Protein AF-A0A4Y2H5N3-F1 (afdb_monomer_lite)

InterPro domains:
  IPR025476 Helitron helicase-like domain [PF14214] (1-51)

Foldseek 3Di:
DVLQVVLLVVCCVQQNDDLFDDFPADDQPDPQNVVPDDPDDRSSVCSVSVVVRQDDDQVSVCVGDALFQDDCVVPVPSNVCRLVPGDDDDDQPRHPPPPQHDPSARVSRPPDDADCGWDQDPVRHIPHHFHFDQWDDDPPDTDGSD

pLDDT: mean 70.86, std 15.24, range [40.97, 93.0]

Structure (mmCIF, N/CA/C/O backbone):
data_AF-A0A4Y2H5N3-F1
#
_entry.id   AF-A0A4Y2H5N3-F1
#
loop_
_atom_site.group_PDB
_atom_site.id
_atom_site.type_symbol
_atom_site.label_atom_id
_atom_site.label_alt_id
_atom_site.label_comp_id
_atom_site.label_asym_id
_atom_site.label_entity_id
_atom_site.label_seq_id
_atom_site.pdbx_PDB_ins_code
_atom_site.Cartn_x
_atom_site.Cartn_y
_atom_site.Cartn_z
_atom_site.occupancy
_atom_site.B_iso_or_equiv
_atom_site.auth_seq_id
_atom_site.auth_comp_id
_atom_site.auth_asym_id
_atom_site.auth_atom_id
_atom_site.pdbx_PDB_model_num
ATOM 1 N N . MET A 1 1 ? -15.477 6.142 5.343 1.00 46.69 1 MET A N 1
ATOM 2 C CA . MET A 1 1 ? -14.515 6.123 4.211 1.00 46.69 1 MET A CA 1
ATOM 3 C C . MET A 1 1 ? -13.740 7.435 4.110 1.00 46.69 1 MET A C 1
ATOM 5 O O . MET A 1 1 ? -12.526 7.374 4.005 1.00 46.69 1 MET A O 1
ATOM 9 N N . GLN A 1 2 ? -14.396 8.602 4.198 1.00 47.16 2 GLN A N 1
ATOM 10 C CA . GLN A 1 2 ? -13.706 9.902 4.193 1.00 47.16 2 GLN A CA 1
ATOM 11 C C . GLN A 1 2 ? -12.806 10.117 5.423 1.00 47.16 2 GLN A C 1
ATOM 13 O O . GLN A 1 2 ? -11.679 10.558 5.247 1.00 47.16 2 GLN A O 1
ATOM 18 N N . GLN A 1 3 ? -13.252 9.724 6.623 1.00 54.78 3 GLN A N 1
ATOM 19 C CA . GLN A 1 3 ? -12.448 9.815 7.851 1.00 54.78 3 GLN A CA 1
ATOM 20 C C . GLN A 1 3 ? -11.151 9.011 7.753 1.00 54.78 3 GLN A C 1
ATOM 22 O O . GLN A 1 3 ? -10.058 9.550 7.858 1.00 54.78 3 GLN A O 1
ATOM 27 N N . ASN A 1 4 ? -11.297 7.736 7.407 1.00 53.12 4 ASN A N 1
ATOM 28 C CA . ASN A 1 4 ? -10.202 6.812 7.163 1.00 53.12 4 ASN A CA 1
ATOM 29 C C . ASN A 1 4 ? -9.179 7.403 6.177 1.00 53.12 4 ASN A C 1
ATOM 31 O O . ASN A 1 4 ? -7.973 7.387 6.387 1.00 53.12 4 ASN A O 1
ATOM 35 N N . TYR A 1 5 ? -9.660 8.007 5.097 1.00 55.75 5 TYR A N 1
ATOM 36 C CA . TYR A 1 5 ? -8.778 8.671 4.154 1.00 55.75 5 TYR A CA 1
ATOM 37 C C . TYR A 1 5 ? -8.025 9.866 4.775 1.00 55.75 5 TYR A C 1
ATOM 39 O O . TYR A 1 5 ? -6.827 10.005 4.547 1.00 55.75 5 TYR A O 1
ATOM 47 N N . GLN A 1 6 ? -8.684 10.712 5.573 1.00 58.09 6 GLN A N 1
ATOM 48 C CA . GLN A 1 6 ? -8.033 11.852 6.237 1.00 58.09 6 GLN A CA 1
ATOM 49 C C . GLN A 1 6 ? -6.981 11.408 7.259 1.00 58.09 6 GLN A C 1
ATOM 51 O O . GLN A 1 6 ? -5.870 11.943 7.252 1.00 58.09 6 GLN A O 1
ATOM 56 N N . ASP A 1 7 ? -7.286 10.391 8.067 1.00 60.38 7 ASP A N 1
ATOM 57 C CA . ASP A 1 7 ? -6.352 9.829 9.048 1.00 60.38 7 ASP A CA 1
ATOM 58 C C . ASP A 1 7 ? -5.123 9.239 8.345 1.00 60.38 7 ASP A C 1
ATOM 60 O O . ASP A 1 7 ? -3.983 9.565 8.680 1.00 60.38 7 ASP A O 1
ATOM 64 N N . ALA A 1 8 ? -5.341 8.460 7.281 1.00 60.28 8 ALA A N 1
ATOM 65 C CA . ALA A 1 8 ? -4.2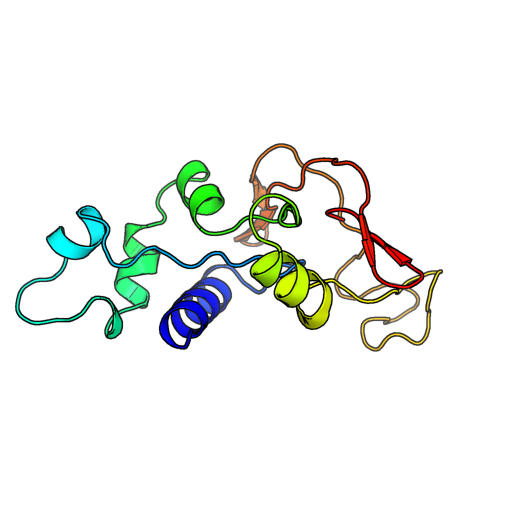73 7.930 6.438 1.00 60.28 8 ALA A CA 1
ATOM 66 C C . ALA A 1 8 ? -3.384 9.044 5.859 1.00 60.28 8 ALA A C 1
ATOM 68 O O . ALA A 1 8 ? -2.155 8.970 5.915 1.00 60.28 8 ALA A O 1
ATOM 69 N N . MET A 1 9 ? -3.988 10.110 5.328 1.00 65.25 9 MET A N 1
ATOM 70 C CA . MET A 1 9 ? -3.253 11.233 4.742 1.00 65.25 9 MET A CA 1
ATOM 71 C C . MET A 1 9 ? -2.457 12.022 5.783 1.00 65.25 9 MET A C 1
ATOM 73 O O . MET A 1 9 ? -1.352 12.488 5.494 1.00 65.25 9 MET A O 1
ATOM 77 N N . ALA A 1 10 ? -2.978 12.168 6.996 1.00 63.69 10 ALA A N 1
ATOM 78 C CA . ALA A 1 10 ? -2.261 12.824 8.075 1.00 63.69 10 ALA A CA 1
ATOM 79 C C . ALA A 1 10 ? -1.098 11.952 8.599 1.00 63.69 10 ALA A C 1
ATOM 81 O O . ALA A 1 10 ? -0.028 12.489 8.901 1.00 63.69 10 ALA A O 1
ATOM 82 N N . MET A 1 11 ? -1.230 10.618 8.594 1.00 63.06 11 MET A N 1
ATOM 83 C CA . MET A 1 11 ? -0.112 9.709 8.880 1.00 63.06 11 MET A CA 1
ATOM 84 C C . MET A 1 11 ? 0.988 9.811 7.824 1.00 63.06 11 MET A C 1
ATOM 86 O O . MET A 1 11 ? 2.158 9.946 8.178 1.00 63.06 11 MET A O 1
ATOM 90 N N . VAL A 1 12 ? 0.619 9.850 6.539 1.00 63.97 12 VAL A N 1
ATOM 91 C CA . VAL A 1 12 ? 1.565 10.049 5.427 1.00 63.97 12 VAL A CA 1
ATOM 92 C C . VAL A 1 12 ? 2.321 11.372 5.556 1.00 63.97 12 VAL A C 1
ATOM 94 O O . VAL A 1 12 ? 3.511 11.440 5.252 1.00 63.97 12 VAL A O 1
ATOM 97 N N . ARG A 1 13 ? 1.659 12.439 6.021 1.00 62.31 13 ARG A N 1
ATOM 98 C CA . ARG A 1 13 ? 2.318 13.733 6.261 1.00 62.31 13 ARG A CA 1
ATOM 99 C C . ARG A 1 13 ? 3.346 13.671 7.389 1.00 62.31 13 ARG A C 1
ATOM 101 O O . ARG A 1 13 ? 4.380 14.319 7.276 1.00 62.31 13 ARG A O 1
ATOM 108 N N . LYS A 1 14 ? 3.070 12.919 8.458 1.00 61.38 14 LYS A N 1
ATOM 109 C CA . LYS A 1 14 ? 3.951 12.829 9.633 1.00 61.38 14 LYS A CA 1
ATOM 110 C C . LYS A 1 14 ? 5.101 11.835 9.445 1.00 61.38 14 LYS A C 1
ATOM 112 O O . LYS A 1 14 ? 6.223 12.141 9.827 1.00 61.38 14 LYS A O 1
ATOM 117 N N . PHE A 1 15 ? 4.824 10.674 8.854 1.00 60.59 15 PHE A N 1
ATOM 118 C CA . PHE A 1 15 ? 5.749 9.535 8.768 1.00 60.59 15 PHE A CA 1
ATOM 119 C C . PHE A 1 15 ? 6.143 9.171 7.333 1.00 60.59 15 PHE A C 1
ATOM 121 O O . PHE A 1 15 ? 6.749 8.129 7.105 1.00 60.59 15 PHE A O 1
ATOM 128 N N . GLY A 1 16 ? 5.822 10.020 6.355 1.00 57.88 16 GLY A N 1
ATOM 129 C CA . GLY A 1 16 ? 6.113 9.757 4.949 1.00 57.88 16 GLY A CA 1
ATOM 130 C C . GLY A 1 16 ? 5.165 8.731 4.329 1.00 57.88 16 GLY A C 1
ATOM 131 O O . GLY A 1 16 ? 4.348 8.099 4.995 1.00 57.88 16 GLY A O 1
ATOM 132 N N . LYS A 1 17 ? 5.245 8.578 3.003 1.00 54.69 17 LYS A N 1
ATOM 133 C CA . LYS A 1 17 ? 4.465 7.554 2.296 1.00 54.69 17 LYS A CA 1
ATOM 134 C C . LYS A 1 17 ? 4.967 6.166 2.740 1.00 54.69 17 LYS A C 1
ATOM 136 O O . LYS A 1 17 ? 6.146 5.882 2.527 1.00 54.69 17 LYS A O 1
ATOM 141 N N . PRO A 1 18 ? 4.129 5.287 3.315 1.00 55.62 18 PRO A N 1
ATOM 142 C CA . PRO A 1 18 ? 4.519 3.897 3.462 1.00 55.62 18 PRO A CA 1
ATOM 143 C C . PRO A 1 18 ? 4.697 3.323 2.056 1.00 55.62 18 PRO A C 1
ATOM 145 O O . PRO A 1 18 ? 3.921 3.617 1.140 1.00 55.62 18 PRO A O 1
ATOM 148 N N . ASP A 1 19 ? 5.767 2.561 1.850 1.00 52.03 19 ASP A N 1
ATOM 149 C CA . ASP A 1 19 ? 6.094 2.087 0.507 1.00 52.03 19 ASP A CA 1
ATOM 150 C C . ASP A 1 19 ? 5.008 1.146 -0.043 1.00 52.03 19 ASP A C 1
ATOM 152 O O . ASP A 1 19 ? 4.719 1.195 -1.240 1.00 52.03 19 ASP A O 1
ATOM 156 N N . LEU A 1 20 ? 4.344 0.392 0.840 1.00 49.00 20 LEU A N 1
ATOM 157 C CA . LEU A 1 20 ? 3.163 -0.434 0.576 1.00 49.00 20 LEU A CA 1
ATOM 158 C C . LEU A 1 20 ? 2.016 0.154 1.403 1.00 49.00 20 LEU A C 1
ATOM 160 O O . LEU A 1 20 ? 2.136 0.271 2.621 1.00 49.00 20 LEU A O 1
ATOM 164 N N . PHE A 1 21 ? 0.956 0.614 0.748 1.00 46.09 21 PHE A N 1
ATOM 165 C CA . PHE A 1 21 ? -0.128 1.323 1.416 1.00 46.09 21 PHE A CA 1
ATOM 166 C C . PHE A 1 21 ? -1.075 0.296 2.037 1.00 46.09 21 PHE A C 1
ATOM 168 O O . PHE A 1 21 ? -1.857 -0.341 1.348 1.00 46.09 21 PHE A O 1
ATOM 175 N N . LEU A 1 22 ? -1.017 0.113 3.343 1.00 45.09 22 LEU A N 1
ATOM 176 C CA . LEU A 1 22 ? -1.958 -0.733 4.063 1.00 45.09 22 LEU A CA 1
ATOM 177 C C . LEU A 1 22 ? -2.438 0.082 5.256 1.00 45.09 22 LEU A C 1
ATOM 179 O O . LEU A 1 22 ? -1.802 0.175 6.298 1.00 45.09 22 LEU A O 1
ATOM 183 N N . THR A 1 23 ? -3.531 0.806 5.037 1.00 47.59 23 THR A N 1
ATOM 184 C CA . THR A 1 23 ? -4.171 1.603 6.081 1.00 47.59 23 THR A CA 1
ATOM 185 C C . THR A 1 23 ? -5.411 0.877 6.568 1.00 47.59 23 THR A C 1
ATOM 187 O O . THR A 1 23 ? -6.397 0.763 5.843 1.00 47.59 23 THR A O 1
ATOM 190 N N . PHE A 1 24 ? -5.372 0.437 7.824 1.00 40.97 24 PHE A N 1
ATOM 191 C CA . PHE A 1 24 ? -6.570 0.398 8.648 1.00 40.97 24 PHE A CA 1
ATOM 192 C C . PHE A 1 24 ? -6.525 1.626 9.529 1.00 40.97 24 PHE A C 1
ATOM 194 O O . PHE A 1 24 ? -5.676 1.789 10.390 1.00 40.97 24 PHE A O 1
ATOM 201 N N . THR A 1 25 ? -7.425 2.542 9.271 1.00 42.81 25 THR A N 1
ATOM 202 C CA . THR A 1 25 ? -7.478 3.794 10.007 1.00 42.81 25 THR A CA 1
ATOM 203 C C . THR A 1 25 ? -8.115 3.585 11.358 1.00 42.81 25 THR A C 1
ATOM 205 O O . THR A 1 25 ? -9.051 2.793 11.483 1.00 42.81 25 THR A O 1
ATOM 208 N N . CYS A 1 26 ? -7.596 4.337 12.323 1.00 45.66 26 CYS A N 1
ATOM 209 C CA . CYS A 1 26 ? -8.037 4.444 13.701 1.00 45.66 26 CYS A CA 1
ATOM 210 C C . CYS A 1 26 ? -9.548 4.255 13.852 1.00 45.66 26 CYS A C 1
ATOM 212 O O . CYS A 1 26 ? -10.337 4.883 13.147 1.00 45.66 26 CYS A O 1
ATOM 214 N N . ASN A 1 27 ? -9.953 3.418 14.806 1.00 49.81 27 ASN A N 1
ATOM 215 C CA . ASN A 1 27 ? -11.334 3.400 15.260 1.00 49.81 27 ASN A CA 1
ATOM 216 C C . ASN A 1 27 ? -11.578 4.685 16.084 1.00 49.81 27 ASN A C 1
ATOM 218 O O . ASN A 1 27 ? -11.016 4.806 17.176 1.00 49.81 27 ASN A O 1
ATOM 222 N N . PRO A 1 28 ? -12.398 5.644 15.608 1.00 43.72 28 PRO A N 1
ATOM 223 C CA . PRO A 1 28 ? -12.640 6.908 16.309 1.00 43.72 28 PRO A CA 1
ATOM 224 C C . PRO A 1 28 ? -13.383 6.720 17.644 1.00 43.72 28 PRO A C 1
ATOM 226 O O . PRO A 1 28 ? -13.453 7.644 18.449 1.00 43.72 28 PRO A O 1
ATOM 229 N N . SER A 1 29 ? -13.917 5.523 17.914 1.00 48.03 29 SER A N 1
ATOM 230 C CA . SER A 1 29 ? -14.640 5.188 19.145 1.00 48.03 29 SER A CA 1
ATOM 231 C C . SER A 1 29 ? -13.738 4.807 20.329 1.00 48.03 29 SER A C 1
ATOM 233 O O . SER A 1 29 ? -14.245 4.349 21.353 1.00 48.03 29 SER A O 1
ATOM 235 N N . TRP A 1 30 ? -12.413 4.946 20.225 1.00 58.09 30 TRP A N 1
ATOM 236 C CA . TRP A 1 30 ? -11.509 4.622 21.332 1.00 58.09 30 TRP A CA 1
ATOM 237 C C . TRP A 1 30 ? -11.583 5.644 22.469 1.00 58.09 30 TRP A C 1
ATOM 239 O O . TRP A 1 30 ? -11.503 6.855 22.261 1.00 58.09 30 TRP A O 1
ATOM 249 N N . SER A 1 31 ? -11.677 5.136 23.700 1.00 51.03 31 SER A N 1
ATOM 250 C CA . SER A 1 31 ? -11.804 5.934 24.925 1.00 51.03 31 SER A CA 1
ATOM 251 C C . SER A 1 31 ? -10.661 6.933 25.106 1.00 51.03 31 SER A C 1
ATOM 253 O O . SER A 1 31 ? -10.872 8.029 25.608 1.00 51.03 31 SER A O 1
ATOM 255 N N . GLU A 1 32 ? -9.457 6.614 24.640 1.00 52.44 32 GLU A N 1
ATOM 256 C CA . GLU A 1 32 ? -8.293 7.498 24.725 1.00 52.44 32 GLU A CA 1
ATOM 257 C C . GLU A 1 32 ? -8.404 8.738 23.834 1.00 52.44 32 GLU A C 1
ATOM 259 O O . GLU A 1 32 ? -7.896 9.790 24.231 1.00 52.44 32 GLU A O 1
ATOM 264 N N . ILE A 1 33 ? -9.079 8.622 22.681 1.00 51.66 33 ILE A N 1
ATOM 265 C CA . ILE A 1 33 ? -9.398 9.727 21.765 1.00 51.66 33 ILE A CA 1
ATOM 266 C C . ILE A 1 33 ? -10.502 10.577 22.397 1.00 51.66 33 ILE A C 1
ATOM 268 O O . ILE A 1 33 ? -10.311 11.783 22.569 1.00 51.66 33 ILE A O 1
ATOM 272 N N . LEU A 1 34 ? -11.584 9.926 22.850 1.00 54.28 34 LEU A N 1
ATOM 273 C CA . LEU A 1 34 ? -12.720 10.550 23.541 1.00 54.28 34 LEU A CA 1
ATOM 274 C C . LEU A 1 34 ? -12.289 11.365 24.771 1.00 54.28 34 LEU A C 1
ATOM 276 O O . LEU A 1 34 ? -12.717 12.502 24.937 1.00 54.28 34 LEU A O 1
ATOM 280 N N . ASN A 1 35 ? -11.364 10.835 25.573 1.00 57.69 35 ASN A N 1
ATOM 281 C CA . ASN A 1 35 ? -10.871 11.475 26.795 1.00 57.69 35 ASN A CA 1
ATOM 282 C C . ASN A 1 35 ? -9.939 12.681 26.552 1.00 57.69 35 ASN A C 1
ATOM 284 O O . ASN A 1 35 ? -9.600 13.378 27.503 1.00 57.69 35 ASN A O 1
ATOM 288 N N . SER A 1 36 ? -9.462 12.917 25.322 1.00 51.97 36 SER A N 1
ATOM 289 C CA . SER A 1 36 ? -8.641 14.100 24.968 1.00 51.97 36 SER A CA 1
ATOM 290 C C . SER A 1 36 ? -9.436 15.255 24.377 1.00 51.97 36 SER A C 1
ATOM 292 O O . SER A 1 36 ? -8.862 16.320 24.158 1.00 51.97 36 SER A O 1
ATOM 294 N N . MET A 1 37 ? -10.708 15.046 24.051 1.00 52.03 37 MET A N 1
ATOM 295 C CA . MET A 1 37 ? -11.530 16.081 23.442 1.00 52.03 37 MET A CA 1
ATOM 296 C C . MET A 1 37 ? -12.147 16.936 24.548 1.00 52.03 37 MET A C 1
ATOM 298 O O . MET A 1 37 ? -13.125 16.549 25.185 1.00 52.03 37 MET A O 1
ATOM 302 N N . GLU A 1 38 ? -11.560 18.106 24.800 1.00 50.88 38 GLU A N 1
ATOM 303 C CA . GLU A 1 38 ? -12.173 19.136 25.641 1.00 50.88 38 GLU A CA 1
ATOM 304 C C . GLU A 1 38 ? -13.401 19.713 24.923 1.00 50.88 38 GLU A C 1
ATOM 306 O O . GLU A 1 38 ? -13.281 20.636 24.127 1.00 50.88 38 GLU A O 1
ATOM 311 N N . GLY A 1 39 ? -14.582 19.152 25.201 1.00 51.00 39 GLY A N 1
ATOM 312 C CA . GLY A 1 39 ? -15.883 19.731 24.849 1.00 51.00 39 GLY A CA 1
ATOM 313 C C . GLY A 1 39 ? -16.234 19.766 23.352 1.00 51.00 39 GLY A C 1
ATOM 314 O O . GLY A 1 39 ? -15.563 20.390 22.542 1.00 51.00 39 GLY A O 1
ATOM 315 N N . VAL A 1 40 ? -17.371 19.150 23.002 1.00 48.91 40 VAL A N 1
ATOM 316 C CA . VAL A 1 40 ? -18.155 19.358 21.755 1.00 48.91 40 VAL A CA 1
ATOM 317 C C . VAL A 1 40 ? -17.364 19.283 20.432 1.00 48.91 40 VAL A C 1
ATOM 319 O O . VAL A 1 40 ? -17.805 19.813 19.419 1.00 48.91 40 VAL A O 1
ATOM 322 N N . GLN A 1 41 ? -16.208 18.623 20.400 1.00 51.12 41 GLN A N 1
ATOM 323 C CA . GLN A 1 41 ? -15.500 18.329 19.153 1.00 51.12 41 GLN A CA 1
ATOM 324 C C . GLN A 1 41 ? -15.655 16.847 18.834 1.00 51.12 41 GLN A C 1
ATOM 326 O O . GLN A 1 41 ? -15.522 15.990 19.707 1.00 51.12 41 GLN A O 1
ATOM 331 N N . CYS A 1 42 ? -15.993 16.570 17.582 1.00 53.16 42 CYS A N 1
ATOM 332 C CA . CYS A 1 42 ? -16.087 15.238 17.017 1.00 53.16 42 CYS A CA 1
ATOM 333 C C . CYS A 1 42 ? -14.659 14.758 16.665 1.00 53.16 42 CYS A C 1
ATOM 335 O O . CYS A 1 42 ? -13.891 15.559 16.121 1.00 53.16 42 CYS A O 1
ATOM 337 N N . PRO A 1 43 ? -14.252 13.501 16.969 1.00 49.88 43 PRO A N 1
ATOM 338 C CA . PRO A 1 43 ? -12.942 12.958 16.572 1.00 49.88 43 PRO A CA 1
ATOM 339 C C . PRO A 1 43 ? -12.625 13.189 15.093 1.00 49.88 43 PRO A C 1
ATOM 341 O O . PRO A 1 43 ? -11.469 13.345 14.699 1.00 49.88 43 PRO A O 1
ATOM 344 N N . GLU A 1 44 ? -13.684 13.238 14.291 1.00 52.41 44 GLU A N 1
ATOM 345 C CA . GLU A 1 44 ? -13.677 13.463 12.859 1.00 52.41 44 GLU A CA 1
ATOM 346 C C . GLU A 1 44 ? -13.046 14.807 12.447 1.00 52.41 44 GLU A C 1
ATOM 348 O O . GLU A 1 44 ? -12.454 14.908 11.371 1.00 52.41 44 GLU A O 1
ATOM 353 N N . ASP A 1 45 ? -13.092 15.823 13.313 1.00 57.81 45 ASP A N 1
ATOM 354 C CA . ASP A 1 45 ? -12.632 17.182 13.006 1.00 57.81 45 ASP A CA 1
ATOM 355 C C . ASP A 1 45 ? -11.147 17.419 13.340 1.00 57.81 45 ASP A C 1
ATOM 357 O O . ASP A 1 45 ? -10.585 18.456 12.976 1.00 57.81 45 ASP A O 1
ATOM 361 N N . ARG A 1 46 ? -10.487 16.476 14.034 1.00 57.78 46 ARG A N 1
ATOM 362 C CA . ARG A 1 46 ? -9.108 16.624 14.547 1.00 57.78 46 ARG A CA 1
ATOM 363 C C . ARG A 1 46 ? -8.230 15.382 14.311 1.00 57.78 46 ARG A C 1
ATOM 365 O O . ARG A 1 46 ? -7.719 14.789 15.270 1.00 57.78 46 ARG A O 1
ATOM 372 N N . PRO A 1 47 ? -7.967 15.005 13.043 1.00 55.62 47 PRO A N 1
ATOM 373 C CA . PRO A 1 47 ? -7.093 13.871 12.711 1.00 55.62 47 PRO A CA 1
ATOM 374 C C . PRO A 1 47 ? -5.651 14.046 13.236 1.00 55.62 47 PRO A C 1
ATOM 376 O O . PRO A 1 47 ? -4.929 13.074 13.458 1.00 55.62 47 PRO A O 1
ATOM 379 N N . ASP A 1 48 ? -5.226 15.286 13.500 1.00 54.34 48 ASP A N 1
ATOM 380 C CA . ASP A 1 48 ? -3.948 15.627 14.128 1.00 54.34 48 ASP A CA 1
ATOM 381 C C . ASP A 1 48 ? -3.838 15.139 15.582 1.00 54.34 48 ASP A C 1
ATOM 383 O O . ASP A 1 48 ? -2.777 14.653 15.981 1.00 54.34 48 ASP A O 1
ATOM 387 N N . ILE A 1 49 ? -4.925 15.210 16.360 1.00 57.94 49 ILE A N 1
ATOM 388 C CA . ILE A 1 49 ? -4.966 14.737 17.754 1.00 57.94 49 ILE A CA 1
ATOM 389 C C . ILE A 1 49 ? -4.918 13.214 17.793 1.00 57.94 49 ILE A C 1
ATOM 391 O O . ILE A 1 49 ? -4.167 12.649 18.595 1.00 57.94 49 ILE A O 1
ATOM 395 N N . ILE A 1 50 ? -5.662 12.567 16.889 1.00 55.75 50 ILE A N 1
ATOM 396 C CA . ILE A 1 50 ? -5.646 11.113 16.719 1.00 55.75 50 ILE A CA 1
ATOM 397 C C . ILE A 1 50 ? -4.196 10.664 16.516 1.00 55.75 50 ILE A C 1
ATOM 399 O O . ILE A 1 50 ? -3.692 9.872 17.298 1.00 55.75 50 ILE A O 1
ATOM 403 N N . ILE A 1 51 ? -3.464 11.256 15.572 1.00 54.69 51 ILE A N 1
ATOM 404 C CA . ILE A 1 51 ? -2.085 10.850 15.244 1.00 54.69 51 ILE A CA 1
ATOM 405 C C . ILE A 1 51 ? -1.043 11.286 16.283 1.00 54.69 51 ILE A C 1
ATOM 407 O O . ILE A 1 51 ? 0.011 10.654 16.419 1.00 54.69 51 ILE A O 1
ATOM 411 N N . HIS A 1 52 ? -1.267 12.393 16.990 1.00 56.75 52 HIS A N 1
ATOM 412 C CA . HIS A 1 52 ? -0.345 12.857 18.024 1.00 56.75 52 HIS A CA 1
ATOM 413 C C . HIS A 1 52 ? -0.410 11.982 19.281 1.00 56.75 52 HIS A C 1
ATOM 415 O O . HIS A 1 52 ? 0.626 11.715 19.886 1.00 56.75 52 HIS A O 1
ATOM 421 N N . LYS A 1 53 ? -1.606 11.515 19.658 1.00 53.56 53 LYS A N 1
ATOM 422 C CA . LYS A 1 53 ? -1.812 10.737 20.885 1.00 53.56 53 LYS A CA 1
ATOM 423 C C . LYS A 1 53 ? -1.736 9.227 20.657 1.00 53.56 53 LYS A C 1
ATOM 425 O O . LYS A 1 53 ? -1.234 8.530 21.529 1.00 53.56 53 LYS A O 1
ATOM 430 N N . ALA A 1 54 ? -2.144 8.757 19.478 1.00 51.81 54 ALA A N 1
ATOM 431 C CA . ALA A 1 54 ? -2.052 7.358 19.075 1.00 51.81 54 ALA A CA 1
ATOM 432 C C . ALA A 1 54 ? -0.617 6.836 18.953 1.00 51.81 54 ALA A C 1
ATOM 434 O O . ALA A 1 54 ? -0.447 5.638 18.870 1.00 51.81 54 ALA A O 1
ATOM 435 N N . ASN A 1 55 ? 0.415 7.682 18.893 1.00 56.59 55 ASN A N 1
ATOM 436 C CA . ASN A 1 55 ? 1.741 7.227 18.473 1.00 56.59 55 ASN A CA 1
ATOM 437 C C . ASN A 1 55 ? 2.860 7.714 19.386 1.00 56.59 55 ASN A C 1
ATOM 439 O O . ASN A 1 55 ? 3.505 8.731 19.116 1.00 56.59 55 ASN A O 1
ATOM 443 N N . ARG A 1 56 ? 3.097 6.961 20.465 1.00 57.50 56 ARG A N 1
ATOM 444 C CA . ARG A 1 56 ? 4.273 7.133 21.332 1.00 57.50 56 ARG A CA 1
ATOM 445 C C . ARG A 1 56 ? 5.262 5.971 21.236 1.00 57.50 56 ARG A C 1
ATOM 447 O O . ARG A 1 56 ? 6.411 6.157 21.621 1.00 57.50 56 ARG A O 1
ATOM 454 N N . THR A 1 57 ? 4.843 4.810 20.727 1.00 63.75 57 THR A N 1
ATOM 455 C CA . THR A 1 57 ? 5.657 3.585 20.682 1.00 63.75 57 THR A CA 1
ATOM 456 C C . THR A 1 57 ? 5.522 2.844 19.345 1.00 63.75 57 THR A C 1
ATOM 458 O O . THR A 1 57 ? 4.570 3.071 18.599 1.00 63.75 57 THR A O 1
ATOM 461 N N . LYS A 1 58 ? 6.479 1.955 19.034 1.00 65.38 58 LYS A N 1
ATOM 462 C CA . LYS A 1 58 ? 6.447 1.078 17.843 1.00 65.38 58 LYS A CA 1
ATOM 463 C C . LYS A 1 58 ? 5.208 0.177 17.826 1.00 65.38 58 LYS A C 1
ATOM 465 O O . LYS A 1 58 ? 4.567 0.046 16.791 1.00 65.38 58 LYS A O 1
ATOM 470 N N . ASP A 1 59 ? 4.826 -0.343 18.988 1.00 65.88 59 ASP A N 1
ATOM 471 C CA . ASP A 1 59 ? 3.650 -1.203 19.146 1.00 65.88 59 ASP A CA 1
ATOM 472 C C . ASP A 1 59 ? 2.349 -0.472 18.815 1.00 65.88 59 ASP A C 1
ATOM 474 O O . ASP A 1 59 ? 1.374 -1.089 18.393 1.00 65.88 59 ASP A O 1
ATOM 478 N N . ASP A 1 60 ? 2.310 0.845 19.016 1.00 66.44 60 ASP A N 1
ATOM 479 C CA . ASP A 1 60 ? 1.153 1.627 18.619 1.00 66.44 60 ASP A CA 1
ATOM 480 C C . ASP A 1 60 ? 1.119 1.826 17.102 1.00 66.44 60 ASP A C 1
ATOM 482 O O . ASP A 1 60 ? 0.059 1.644 16.513 1.00 66.44 60 ASP A O 1
ATOM 486 N N . LEU A 1 61 ? 2.261 2.083 16.446 1.00 67.12 61 LEU A N 1
ATOM 487 C CA . LEU A 1 61 ? 2.341 2.196 14.981 1.00 67.12 61 LEU A CA 1
ATOM 488 C C . LEU A 1 61 ? 1.746 0.970 14.280 1.00 67.12 61 LEU A C 1
ATOM 490 O O . LEU A 1 61 ? 0.955 1.139 13.351 1.00 67.12 61 LEU A O 1
ATOM 494 N N . ASP A 1 62 ? 2.068 -0.229 14.761 1.00 66.25 62 ASP A N 1
ATOM 495 C CA . ASP A 1 62 ? 1.624 -1.493 14.162 1.00 66.25 62 ASP A CA 1
ATOM 496 C C . ASP A 1 62 ? 0.118 -1.747 14.327 1.00 66.25 62 ASP A C 1
ATOM 498 O O . ASP A 1 62 ? -0.488 -2.458 13.525 1.00 66.25 62 ASP A O 1
ATOM 502 N N . LYS A 1 63 ? -0.532 -1.114 15.315 1.00 65.38 63 LYS A N 1
ATOM 503 C CA . LYS A 1 63 ? -1.998 -1.166 15.470 1.00 65.38 63 LYS A CA 1
ATOM 504 C C . LYS A 1 63 ? -2.733 -0.327 14.423 1.00 65.38 63 LYS A C 1
ATOM 506 O O . LYS A 1 63 ? -3.906 -0.587 14.162 1.00 65.38 63 LYS A O 1
ATOM 511 N N . PHE A 1 64 ? -2.081 0.689 13.855 1.00 64.06 64 PHE A N 1
ATOM 512 C CA . PHE A 1 64 ? -2.699 1.629 12.906 1.00 64.06 64 PHE A CA 1
ATOM 513 C C . PHE A 1 64 ? -2.192 1.464 11.472 1.00 64.06 64 PHE A C 1
ATOM 515 O O . PHE A 1 64 ? -2.871 1.838 10.517 1.00 64.06 64 PHE A O 1
ATOM 522 N N . VAL A 1 65 ? -0.986 0.933 11.298 1.00 67.94 65 VAL A N 1
ATOM 523 C CA . VAL A 1 65 ? -0.381 0.699 9.989 1.00 67.94 65 VAL A CA 1
ATOM 524 C C . VAL A 1 65 ? 0.136 -0.719 9.971 1.00 67.94 65 VAL A C 1
ATOM 526 O O . VAL A 1 65 ? 1.116 -1.044 10.627 1.00 67.94 65 VAL A O 1
ATOM 529 N N . SER A 1 66 ? -0.515 -1.549 9.170 1.00 74.31 66 SER A N 1
ATOM 530 C CA . SER A 1 66 ? 0.024 -2.853 8.810 1.00 74.31 66 SER A CA 1
ATOM 531 C C . SER A 1 66 ? 0.739 -2.722 7.471 1.00 74.31 66 SER A C 1
ATOM 533 O O . SER A 1 66 ? 0.409 -1.832 6.696 1.00 74.31 66 SER A O 1
ATOM 535 N N . ALA A 1 67 ? 1.718 -3.576 7.179 1.00 78.88 67 ALA A N 1
ATOM 536 C CA . ALA A 1 67 ? 2.204 -3.780 5.816 1.00 78.88 67 ALA A CA 1
ATOM 537 C C . ALA A 1 67 ? 1.965 -5.226 5.326 1.00 78.88 67 ALA A C 1
ATOM 539 O O . ALA A 1 67 ? 2.656 -5.698 4.423 1.00 78.88 67 ALA A O 1
ATOM 540 N N . GLU A 1 68 ? 0.951 -5.891 5.895 1.00 82.44 68 GLU A N 1
ATOM 541 C CA . GLU A 1 68 ? 0.457 -7.225 5.542 1.00 82.44 68 GLU A CA 1
ATOM 542 C C . GLU A 1 68 ? -0.830 -7.205 4.682 1.00 82.44 68 GLU A C 1
ATOM 544 O O . GLU A 1 68 ? -1.764 -6.435 4.923 1.00 82.44 68 GLU A O 1
ATOM 549 N N . LEU A 1 69 ? -0.910 -8.085 3.680 1.00 82.38 69 LEU A N 1
ATOM 550 C CA . LEU A 1 69 ? -2.117 -8.298 2.880 1.00 82.38 69 LEU A CA 1
ATOM 551 C C . LEU A 1 69 ? -3.281 -8.791 3.768 1.00 82.38 69 LEU A C 1
ATOM 553 O O . LEU A 1 69 ? -3.093 -9.737 4.534 1.00 82.38 69 LEU A O 1
ATOM 557 N N . PRO A 1 70 ? -4.496 -8.216 3.648 1.00 82.38 70 PRO A N 1
ATOM 558 C CA . PRO A 1 70 ? -5.665 -8.708 4.370 1.00 82.38 70 PRO A CA 1
ATOM 559 C C . PRO A 1 70 ? -5.987 -10.151 3.987 1.00 82.38 70 PRO A C 1
ATOM 561 O O . PRO A 1 70 ? -5.889 -10.515 2.817 1.00 82.38 70 PRO A O 1
ATOM 564 N N . ASP A 1 71 ? -6.453 -10.955 4.938 1.00 81.25 71 ASP A N 1
ATOM 565 C CA . ASP A 1 71 ? -6.941 -12.295 4.623 1.00 81.25 71 ASP A CA 1
ATOM 566 C C . ASP A 1 71 ? -8.329 -12.202 3.952 1.00 81.25 71 ASP A C 1
ATOM 568 O O . ASP A 1 71 ? -9.282 -11.739 4.595 1.00 81.25 71 ASP A O 1
ATOM 572 N N . PRO A 1 72 ? -8.491 -12.660 2.692 1.00 82.75 72 PRO A N 1
ATOM 573 C CA . PRO A 1 72 ? -9.780 -12.653 2.001 1.00 82.75 72 PRO A CA 1
ATOM 574 C C . PRO A 1 72 ? -10.868 -13.477 2.704 1.00 82.75 72 PRO A C 1
ATOM 576 O O . PRO A 1 72 ? -12.050 -13.239 2.453 1.00 82.75 72 PRO A O 1
ATOM 579 N N . CYS A 1 73 ? -10.500 -14.425 3.571 1.00 84.56 73 CYS A N 1
ATOM 580 C CA . CYS A 1 73 ? -11.442 -15.209 4.371 1.00 84.56 73 CYS A CA 1
ATOM 581 C C . CYS A 1 73 ? -12.048 -14.387 5.515 1.00 84.56 73 CYS A C 1
ATOM 583 O O . CYS A 1 73 ? -13.180 -14.643 5.921 1.00 84.56 73 CYS A O 1
ATOM 585 N N . THR A 1 74 ? -11.306 -13.398 6.023 1.00 82.69 74 THR A N 1
ATOM 586 C CA . THR A 1 74 ? -11.750 -12.531 7.125 1.00 82.69 74 THR A CA 1
ATOM 587 C C . THR A 1 74 ? -12.458 -11.278 6.618 1.00 82.69 74 THR A C 1
ATOM 589 O O . THR A 1 74 ? -13.531 -10.942 7.114 1.00 82.69 74 THR A O 1
ATOM 592 N N . ASP A 1 75 ? -11.902 -10.615 5.599 1.00 77.44 75 ASP A N 1
ATOM 593 C CA . ASP A 1 75 ? -12.493 -9.430 4.977 1.00 77.44 75 ASP A CA 1
ATOM 594 C C . ASP A 1 75 ? -12.167 -9.370 3.477 1.00 77.44 75 ASP A C 1
ATOM 596 O O . ASP A 1 75 ? -11.207 -8.739 3.018 1.00 77.44 75 ASP A O 1
ATOM 600 N N . LEU A 1 76 ? -13.028 -10.009 2.683 1.00 82.62 76 LEU A N 1
ATOM 601 C CA . LEU A 1 76 ? -12.927 -10.013 1.225 1.00 82.62 76 LEU A CA 1
ATOM 602 C C . LEU A 1 76 ? -12.999 -8.602 0.625 1.00 82.62 76 LEU A C 1
ATOM 604 O O . LEU A 1 76 ? -12.338 -8.321 -0.378 1.00 82.62 76 LEU A O 1
ATOM 608 N N . ARG A 1 77 ? -13.807 -7.707 1.206 1.00 78.56 77 ARG A N 1
ATOM 609 C CA . ARG A 1 77 ? -13.998 -6.357 0.665 1.00 78.56 77 ARG A CA 1
ATOM 610 C C . ARG A 1 77 ? -12.713 -5.559 0.802 1.00 78.56 77 ARG A C 1
ATOM 612 O O . ARG A 1 7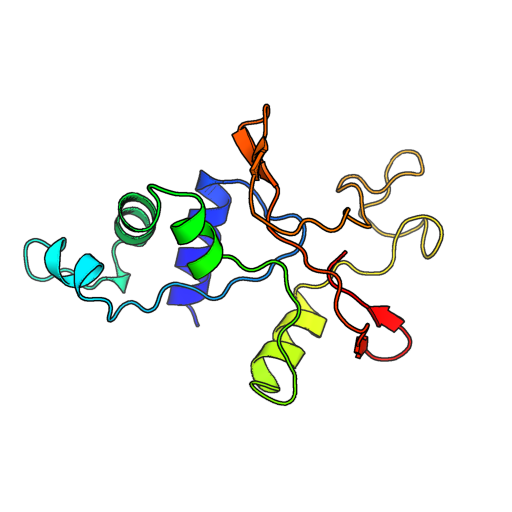7 ? -12.299 -4.893 -0.148 1.00 78.56 77 ARG A O 1
ATOM 619 N N . LEU A 1 78 ? -12.086 -5.628 1.967 1.00 75.06 78 LEU A N 1
ATOM 620 C CA . LEU A 1 78 ? -10.819 -4.965 2.186 1.00 75.06 78 LEU A CA 1
ATOM 621 C C . LEU A 1 78 ? -9.712 -5.571 1.328 1.00 75.06 78 LEU A C 1
ATOM 623 O O . LEU A 1 78 ? -8.984 -4.819 0.681 1.00 75.06 78 LEU A O 1
ATOM 627 N N . PHE A 1 79 ? -9.626 -6.901 1.257 1.00 80.69 79 PHE A N 1
ATOM 628 C CA . PHE A 1 79 ? -8.677 -7.577 0.377 1.00 80.69 79 PHE A CA 1
ATOM 629 C C . PHE A 1 79 ? -8.802 -7.087 -1.076 1.00 80.69 79 PHE A C 1
ATOM 631 O O . PHE A 1 79 ? -7.805 -6.719 -1.697 1.00 80.69 79 PHE A O 1
ATOM 638 N N . GLN A 1 80 ? -10.022 -6.986 -1.614 1.00 78.75 80 GLN A N 1
ATOM 639 C CA . GLN A 1 80 ? -10.266 -6.472 -2.969 1.00 78.75 80 GLN A CA 1
ATOM 640 C C . GLN A 1 80 ? -9.813 -5.018 -3.151 1.00 78.75 80 GLN A C 1
ATOM 642 O O . GLN A 1 80 ? -9.256 -4.668 -4.192 1.00 78.75 80 GLN A O 1
ATOM 647 N N . ILE A 1 81 ? -10.049 -4.155 -2.160 1.00 76.31 81 ILE A N 1
ATOM 648 C CA . ILE A 1 81 ? -9.626 -2.749 -2.215 1.00 76.31 81 ILE A CA 1
ATOM 649 C C . ILE A 1 81 ? -8.098 -2.655 -2.192 1.00 76.31 81 ILE A C 1
ATOM 651 O O . ILE A 1 81 ? -7.514 -1.960 -3.026 1.00 76.31 81 ILE A O 1
ATOM 655 N N . VAL A 1 82 ? -7.453 -3.371 -1.268 1.00 75.00 82 VAL A N 1
ATOM 656 C CA . VAL A 1 82 ? -5.996 -3.368 -1.104 1.00 75.00 82 VAL A CA 1
ATOM 657 C C . VAL A 1 82 ? -5.318 -3.896 -2.361 1.00 75.00 82 VAL A C 1
ATOM 659 O O . VAL A 1 82 ? -4.482 -3.211 -2.948 1.00 75.00 82 VAL A O 1
ATOM 662 N N . THR A 1 83 ? -5.717 -5.074 -2.831 1.00 77.38 83 THR A N 1
ATOM 663 C CA . THR A 1 83 ? -5.089 -5.706 -3.999 1.00 77.38 83 THR A CA 1
ATOM 664 C C . THR A 1 83 ? -5.276 -4.912 -5.286 1.00 77.38 83 THR A C 1
ATOM 666 O O . THR A 1 83 ? -4.392 -4.918 -6.142 1.00 77.38 83 THR A O 1
ATOM 669 N N . LYS A 1 84 ? -6.389 -4.183 -5.425 1.00 75.38 84 LYS A N 1
ATOM 670 C CA . LYS A 1 84 ? -6.671 -3.374 -6.616 1.00 75.38 84 LYS A CA 1
ATOM 671 C C . LYS A 1 84 ? -5.980 -2.012 -6.609 1.00 75.38 84 LYS A C 1
ATOM 673 O O . LYS A 1 84 ? -5.571 -1.542 -7.668 1.00 75.38 84 LYS A O 1
ATOM 678 N N . CYS A 1 85 ? -5.912 -1.352 -5.457 1.00 70.06 85 CYS A N 1
ATOM 679 C CA . CYS A 1 85 ? -5.548 0.066 -5.390 1.00 70.06 85 CYS A CA 1
ATOM 680 C C . CYS A 1 85 ? -4.225 0.332 -4.667 1.00 70.06 85 CYS A C 1
ATOM 682 O O . CYS A 1 85 ? -3.677 1.422 -4.817 1.00 70.06 85 CYS A O 1
ATOM 684 N N . MET A 1 86 ? -3.732 -0.626 -3.879 1.00 72.56 86 MET A N 1
ATOM 685 C CA . MET A 1 86 ? -2.699 -0.371 -2.873 1.00 72.56 86 MET A CA 1
ATOM 686 C C . MET A 1 86 ? -1.464 -1.277 -2.970 1.00 72.56 86 MET A C 1
ATOM 688 O O . MET A 1 86 ? -0.469 -1.036 -2.286 1.00 72.56 86 MET A O 1
ATOM 692 N N . VAL A 1 87 ? -1.494 -2.280 -3.848 1.00 78.56 87 VAL A N 1
ATOM 693 C CA . VAL A 1 87 ? -0.340 -3.132 -4.157 1.00 78.56 87 VAL A CA 1
ATOM 694 C C . VAL A 1 87 ? 0.523 -2.466 -5.222 1.00 78.56 87 VAL A C 1
ATOM 696 O O . VAL A 1 87 ? 0.024 -1.898 -6.199 1.00 78.56 87 VAL A O 1
ATOM 699 N N . HIS A 1 88 ? 1.841 -2.529 -5.041 1.00 82.56 88 HIS A N 1
ATOM 700 C CA . HIS A 1 88 ? 2.756 -2.072 -6.071 1.00 82.56 88 HIS A CA 1
ATOM 701 C C . HIS A 1 88 ? 2.620 -2.968 -7.305 1.00 82.56 88 HIS A C 1
ATOM 703 O O . HIS A 1 88 ? 2.794 -4.181 -7.233 1.00 82.56 88 HIS A O 1
ATOM 709 N N . GLY A 1 89 ? 2.289 -2.368 -8.449 1.00 81.69 89 GLY A N 1
ATOM 710 C CA . GLY A 1 89 ? 2.243 -3.108 -9.705 1.00 81.69 89 GLY A CA 1
ATOM 711 C C . GLY A 1 89 ? 3.616 -3.699 -10.058 1.00 81.69 89 GLY A C 1
ATOM 712 O O . GLY A 1 89 ? 4.636 -3.213 -9.566 1.00 81.69 89 GLY A O 1
ATOM 713 N N . PRO A 1 90 ? 3.668 -4.709 -10.945 1.00 85.50 90 PRO A N 1
ATOM 714 C CA . PRO A 1 90 ? 4.926 -5.305 -11.374 1.00 85.50 90 PRO A CA 1
ATOM 715 C C . PRO A 1 90 ? 5.919 -4.239 -11.838 1.00 85.50 90 PRO A C 1
ATOM 717 O O . PRO A 1 90 ? 5.562 -3.356 -12.618 1.00 85.50 90 PRO A O 1
ATOM 720 N N . CYS A 1 91 ? 7.161 -4.319 -11.376 1.00 89.56 91 CYS A N 1
ATOM 721 C CA . CYS A 1 91 ? 8.247 -3.426 -11.772 1.00 89.56 91 CYS A CA 1
ATOM 722 C C . CYS A 1 91 ? 9.575 -4.194 -11.818 1.00 89.56 91 CYS A C 1
ATOM 724 O O . CYS A 1 91 ? 9.606 -5.417 -11.668 1.00 89.56 91 CYS A O 1
ATOM 726 N N . GLY A 1 92 ? 10.689 -3.493 -12.015 1.00 88.44 92 GLY A N 1
ATOM 727 C CA . GLY A 1 92 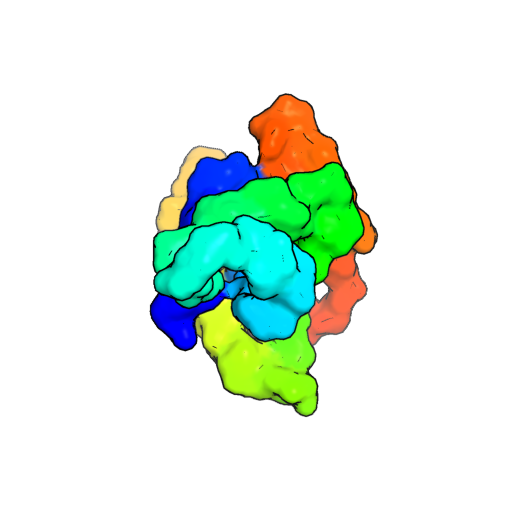? 12.008 -4.116 -12.021 1.00 88.44 92 GLY A CA 1
ATOM 728 C C . GLY A 1 92 ? 12.211 -4.957 -13.275 1.00 88.44 92 GLY A C 1
ATOM 729 O O . GLY A 1 92 ? 11.888 -4.532 -14.382 1.00 88.44 92 GLY A O 1
ATOM 730 N N . THR A 1 93 ? 12.711 -6.173 -13.083 1.00 88.25 93 THR A N 1
ATOM 731 C CA . THR A 1 93 ? 12.914 -7.148 -14.162 1.00 88.25 93 THR A CA 1
ATOM 732 C C . THR A 1 93 ? 11.601 -7.656 -14.753 1.00 88.25 93 THR A C 1
ATOM 734 O O . THR A 1 93 ? 11.569 -8.024 -15.923 1.00 88.25 93 THR A O 1
ATOM 737 N N . ILE A 1 94 ? 10.511 -7.643 -13.974 1.00 87.38 94 ILE A N 1
ATOM 738 C CA . ILE A 1 94 ? 9.187 -8.087 -14.430 1.00 87.38 94 ILE A CA 1
ATOM 739 C C . ILE A 1 94 ? 8.566 -7.048 -15.371 1.00 87.38 94 ILE A C 1
ATOM 741 O O . ILE A 1 94 ? 7.896 -7.407 -16.338 1.00 87.38 94 ILE A O 1
ATOM 745 N N . ASN A 1 95 ? 8.782 -5.757 -15.099 1.00 88.44 95 ASN A N 1
ATOM 746 C CA . ASN A 1 95 ? 8.318 -4.678 -15.965 1.00 88.44 95 ASN A CA 1
ATOM 747 C C . ASN A 1 95 ? 9.197 -3.425 -15.833 1.00 88.44 95 ASN A C 1
ATOM 749 O O . ASN A 1 95 ? 8.983 -2.574 -14.965 1.00 88.44 95 ASN A O 1
ATOM 753 N N . ILE A 1 96 ? 10.161 -3.297 -16.742 1.00 91.81 96 ILE A N 1
ATOM 754 C CA . ILE A 1 96 ? 11.094 -2.164 -16.795 1.00 91.81 96 ILE A CA 1
ATOM 755 C C . ILE A 1 96 ? 10.416 -0.847 -17.202 1.00 91.81 96 ILE A C 1
ATOM 757 O O . ILE A 1 96 ? 10.914 0.227 -16.883 1.00 91.81 96 ILE A O 1
ATOM 761 N N . ASN A 1 97 ? 9.254 -0.923 -17.857 1.00 93.00 97 ASN A N 1
ATOM 762 C CA . ASN A 1 97 ? 8.510 0.240 -18.344 1.00 93.00 97 ASN A CA 1
ATOM 763 C C . ASN A 1 97 ? 7.558 0.827 -17.291 1.00 93.00 97 ASN A C 1
ATOM 765 O O . ASN A 1 97 ? 6.827 1.776 -17.578 1.00 93.00 97 ASN A O 1
ATOM 769 N N . SER A 1 98 ? 7.515 0.256 -16.083 1.00 88.94 98 SER A N 1
ATOM 770 C CA . SER A 1 98 ? 6.663 0.773 -15.014 1.00 88.94 98 SER A CA 1
ATOM 771 C C . SER A 1 98 ? 7.050 2.212 -14.644 1.00 88.94 98 SER A C 1
ATOM 773 O O . SER A 1 98 ? 8.239 2.494 -14.508 1.00 88.94 98 SER A O 1
ATOM 775 N N . PRO A 1 99 ? 6.088 3.125 -14.387 1.00 90.06 99 PRO A N 1
ATOM 776 C CA . PRO A 1 99 ? 6.371 4.545 -14.118 1.00 90.06 99 PRO A CA 1
ATOM 777 C C . PRO A 1 99 ? 7.290 4.811 -12.917 1.00 90.06 99 PRO A C 1
ATOM 779 O O . PRO A 1 99 ? 7.833 5.901 -12.758 1.00 90.06 99 PRO A O 1
ATOM 782 N N . CYS A 1 100 ? 7.429 3.831 -12.025 1.00 86.44 100 CYS A N 1
ATOM 783 C CA . CYS A 1 100 ? 8.319 3.895 -10.875 1.00 86.44 100 CYS A CA 1
ATOM 784 C C . CYS A 1 100 ? 9.788 3.601 -11.212 1.00 86.44 100 CYS A C 1
ATOM 786 O O . CYS A 1 100 ? 10.637 3.805 -10.346 1.00 86.44 100 CYS A O 1
ATOM 788 N N . MET A 1 101 ? 10.094 3.090 -12.404 1.00 92.69 101 MET A N 1
ATOM 789 C CA . MET A 1 101 ? 11.446 2.729 -12.815 1.00 92.69 101 MET A CA 1
ATOM 790 C C . MET A 1 101 ? 12.243 3.980 -13.195 1.00 92.69 101 MET A C 1
ATOM 792 O O . MET A 1 101 ? 11.797 4.796 -13.998 1.00 92.69 101 MET A O 1
ATOM 796 N N . ARG A 1 102 ? 13.428 4.132 -12.604 1.00 92.88 102 ARG A N 1
ATOM 797 C CA . ARG A 1 102 ? 14.442 5.139 -12.940 1.00 92.88 102 ARG A CA 1
ATOM 798 C C . ARG A 1 102 ? 15.809 4.469 -12.931 1.00 92.88 102 ARG A C 1
ATOM 800 O O . ARG A 1 102 ? 16.102 3.711 -12.014 1.00 92.88 102 ARG A O 1
ATOM 807 N N . ASP A 1 103 ? 16.613 4.709 -13.962 1.00 91.69 103 ASP A N 1
ATOM 808 C CA . ASP A 1 103 ? 17.985 4.187 -14.071 1.00 91.69 103 ASP A CA 1
ATOM 809 C C . ASP A 1 103 ? 18.089 2.664 -13.839 1.00 91.69 103 ASP A C 1
ATOM 811 O O . ASP A 1 103 ? 18.996 2.159 -13.182 1.00 91.69 103 ASP A O 1
ATOM 815 N N . GLY A 1 104 ? 17.104 1.914 -14.349 1.00 87.94 104 GLY A N 1
ATOM 816 C CA . GLY A 1 104 ? 17.037 0.455 -14.212 1.00 87.94 104 GLY A CA 1
ATOM 817 C C . GLY A 1 104 ? 16.552 -0.057 -12.850 1.00 87.94 104 GLY A C 1
ATOM 818 O O . GLY A 1 104 ? 16.448 -1.267 -12.666 1.00 87.94 104 GLY A O 1
ATOM 819 N N . GLN A 1 105 ? 16.208 0.826 -11.909 1.00 90.81 105 GLN A N 1
ATOM 820 C CA . GLN A 1 105 ? 15.785 0.466 -10.555 1.00 90.81 105 GLN A CA 1
ATOM 821 C C . GLN A 1 105 ? 14.432 1.088 -10.198 1.00 90.81 105 GLN A C 1
ATOM 823 O O . GLN A 1 105 ? 14.069 2.172 -10.654 1.00 90.81 105 GLN A O 1
ATOM 828 N N . CYS A 1 106 ? 13.650 0.410 -9.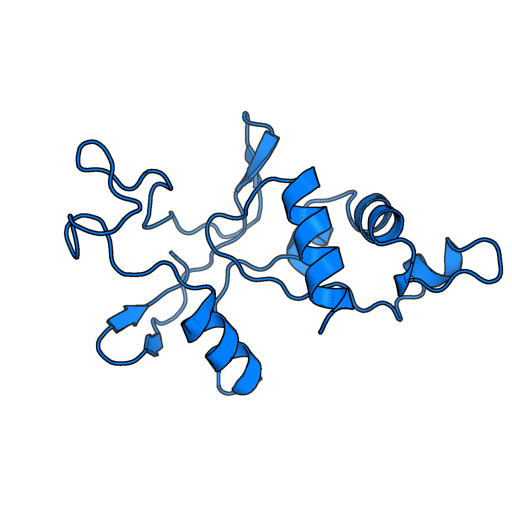356 1.00 88.25 106 CYS A N 1
ATOM 829 C CA . CYS A 1 106 ? 12.432 1.013 -8.827 1.00 88.25 106 CYS A CA 1
ATOM 830 C C . CYS A 1 106 ? 12.817 2.146 -7.867 1.00 88.25 106 CYS A C 1
ATOM 832 O O . CYS A 1 106 ? 13.506 1.913 -6.879 1.00 88.25 106 CYS A O 1
ATOM 834 N N . CYS A 1 107 ? 12.322 3.364 -8.100 1.00 86.44 107 CYS A N 1
ATOM 835 C CA . CYS A 1 107 ? 12.594 4.521 -7.237 1.00 86.44 107 CYS A CA 1
ATOM 836 C C . CYS A 1 107 ? 12.043 4.377 -5.807 1.00 86.44 107 CYS A C 1
ATOM 838 O O . CYS A 1 107 ? 12.353 5.188 -4.939 1.00 86.44 107 CYS A O 1
ATOM 840 N N . LYS A 1 108 ? 11.192 3.371 -5.573 1.00 81.50 108 LYS A N 1
ATOM 841 C CA . LYS A 1 108 ? 10.686 2.983 -4.253 1.00 81.50 108 LYS A CA 1
ATOM 842 C C . LYS A 1 108 ? 11.367 1.723 -3.707 1.00 81.50 108 LYS A C 1
ATOM 844 O O . LYS A 1 108 ? 10.981 1.263 -2.642 1.00 81.50 108 LYS A O 1
ATOM 849 N N . SER A 1 109 ? 12.350 1.163 -4.412 1.00 85.62 109 SER A N 1
ATOM 850 C CA . SER A 1 109 ? 13.118 -0.019 -3.996 1.00 85.62 109 SER A CA 1
ATOM 851 C C . SER A 1 109 ? 12.254 -1.266 -3.752 1.00 85.62 109 SER A C 1
ATOM 853 O O . SER A 1 109 ? 12.415 -1.938 -2.738 1.00 85.62 109 SER A O 1
ATOM 855 N N . PHE A 1 110 ? 11.313 -1.545 -4.660 1.00 86.44 110 PHE A N 1
ATOM 856 C CA . PHE A 1 110 ? 10.547 -2.796 -4.674 1.00 86.44 110 PHE A CA 1
ATOM 8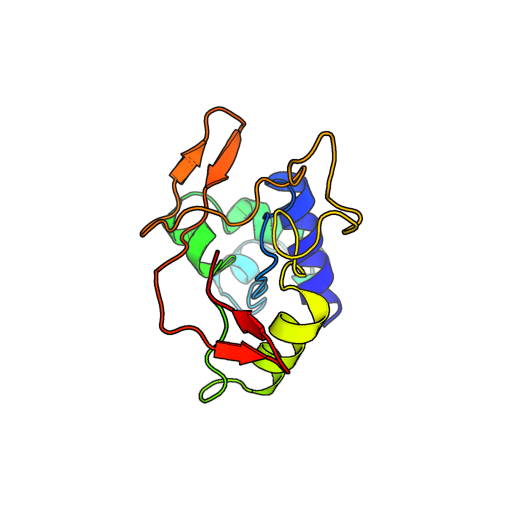57 C C . PHE A 1 110 ? 11.304 -3.932 -5.381 1.00 86.44 110 PHE A C 1
ATOM 859 O O . PHE A 1 110 ? 11.981 -3.653 -6.378 1.00 86.44 110 PHE A O 1
ATOM 866 N N . PRO A 1 111 ? 11.136 -5.197 -4.940 1.00 88.62 111 PRO A N 1
ATOM 867 C CA . PRO A 1 111 ? 10.390 -5.632 -3.747 1.00 88.62 111 PRO A CA 1
ATOM 868 C C . PRO A 1 111 ? 11.111 -5.269 -2.435 1.00 88.62 111 PRO A C 1
ATOM 870 O O . PRO A 1 111 ? 12.341 -5.253 -2.380 1.00 88.62 111 PRO A O 1
ATOM 873 N N . LYS A 1 112 ? 10.355 -4.966 -1.378 1.00 86.50 112 LYS A N 1
ATOM 874 C CA . LYS A 1 112 ? 10.878 -4.693 -0.035 1.00 86.50 112 LYS A CA 1
ATOM 875 C C . LYS A 1 112 ? 11.348 -5.979 0.638 1.00 86.50 112 LYS A C 1
ATOM 877 O O . LYS A 1 112 ? 10.972 -7.088 0.268 1.00 86.50 112 LYS A O 1
ATOM 882 N N . GLN A 1 113 ? 12.198 -5.823 1.646 1.00 87.69 113 GLN A N 1
ATOM 883 C CA . GLN A 1 113 ? 12.600 -6.942 2.493 1.00 87.69 113 GLN A CA 1
ATOM 884 C C . GLN A 1 113 ? 11.501 -7.240 3.514 1.00 87.69 113 GLN A C 1
ATOM 886 O O . GLN A 1 113 ? 10.822 -6.322 3.979 1.00 87.69 113 GLN A O 1
ATOM 891 N N . PHE A 1 114 ? 11.349 -8.516 3.861 1.00 90.12 114 PHE A N 1
ATOM 892 C CA . PHE A 1 114 ? 10.530 -8.909 5.000 1.00 90.12 114 PHE A CA 1
ATOM 893 C C . PHE A 1 114 ? 11.152 -8.407 6.303 1.00 90.12 114 PHE A C 1
ATOM 895 O O . PHE A 1 114 ? 12.374 -8.272 6.417 1.00 90.12 114 PHE A O 1
ATOM 902 N N . LYS A 1 115 ? 10.292 -8.124 7.275 1.00 89.06 115 LYS A N 1
ATOM 903 C CA . LYS A 1 115 ? 10.670 -7.623 8.586 1.00 89.06 115 LYS A CA 1
ATOM 904 C C . LYS A 1 115 ? 9.648 -8.075 9.620 1.00 89.06 115 LYS A C 1
ATOM 906 O O . LYS A 1 115 ? 8.462 -7.845 9.422 1.00 89.06 115 LYS A O 1
ATOM 911 N N . ASP A 1 116 ? 10.094 -8.693 10.705 1.00 88.38 116 ASP A N 1
ATOM 912 C CA . ASP A 1 116 ? 9.166 -9.252 11.696 1.00 88.38 116 ASP A CA 1
ATOM 913 C C . ASP A 1 116 ? 8.516 -8.189 12.588 1.00 88.38 116 ASP A C 1
ATOM 915 O O . ASP A 1 116 ? 7.381 -8.390 13.022 1.00 88.38 116 ASP A O 1
ATOM 919 N N . ASP A 1 117 ? 9.183 -7.043 12.772 1.00 85.12 117 ASP A N 1
ATOM 920 C CA . ASP A 1 117 ? 8.756 -5.938 13.635 1.00 85.12 117 ASP A CA 1
ATOM 921 C C . ASP A 1 117 ? 9.071 -4.575 13.008 1.00 85.12 117 ASP A C 1
ATOM 923 O O . ASP A 1 117 ? 10.041 -4.426 12.255 1.00 85.12 117 ASP A O 1
ATOM 927 N N . THR A 1 118 ? 8.280 -3.554 13.348 1.00 81.94 118 THR A N 1
ATOM 928 C CA . THR A 1 118 ? 8.543 -2.186 12.894 1.00 81.94 118 THR A CA 1
ATOM 929 C C . THR A 1 118 ? 9.777 -1.591 13.575 1.00 81.94 118 THR A C 1
ATOM 931 O O . THR A 1 118 ? 9.903 -1.561 14.800 1.00 81.94 118 THR A O 1
ATOM 934 N N . GLU A 1 119 ? 10.699 -1.050 12.779 1.00 82.88 119 GLU A N 1
ATOM 935 C CA . GLU A 1 119 ? 11.936 -0.428 13.254 1.00 82.88 119 GLU A CA 1
ATOM 936 C C . GLU A 1 119 ? 12.022 1.052 12.892 1.00 82.88 119 GLU A C 1
ATOM 938 O O . GLU A 1 119 ? 11.516 1.503 11.869 1.00 82.88 119 GLU A O 1
ATOM 943 N N . GLU A 1 120 ? 12.711 1.827 13.725 1.00 76.94 120 GLU A N 1
ATOM 944 C CA . GLU A 1 120 ? 13.061 3.202 13.382 1.00 76.94 120 GLU A CA 1
ATOM 945 C C . GLU A 1 120 ? 14.216 3.202 12.380 1.00 76.94 120 GLU A C 1
ATOM 947 O O . GLU A 1 120 ? 15.149 2.407 12.485 1.00 76.94 120 GLU A O 1
ATOM 952 N N . ASN A 1 121 ? 14.169 4.111 11.410 1.00 74.19 121 ASN A N 1
ATOM 953 C CA . ASN A 1 121 ? 15.235 4.288 10.433 1.00 74.19 121 ASN A CA 1
ATOM 954 C C . ASN A 1 121 ? 15.988 5.590 10.695 1.00 74.19 121 ASN A C 1
ATOM 956 O O . ASN A 1 121 ? 15.405 6.587 11.123 1.00 74.19 121 ASN A O 1
ATOM 960 N N . VAL A 1 122 ? 17.259 5.616 10.304 1.00 68.50 122 VAL A N 1
ATOM 961 C CA . VAL A 1 122 ? 18.151 6.784 10.371 1.00 68.50 122 VAL A CA 1
ATOM 962 C C . VAL A 1 122 ? 17.577 7.985 9.608 1.00 68.50 122 VAL A C 1
ATOM 964 O O . VAL A 1 122 ? 17.801 9.132 9.978 1.00 68.50 122 VAL A O 1
ATOM 967 N N . ASN A 1 123 ? 16.772 7.724 8.576 1.00 67.25 123 ASN A N 1
ATOM 968 C CA . ASN A 1 123 ? 16.130 8.754 7.757 1.00 67.25 123 ASN A CA 1
ATOM 969 C C . ASN A 1 123 ? 14.819 9.304 8.358 1.00 67.25 123 ASN A C 1
ATOM 971 O O . ASN A 1 123 ? 14.127 10.070 7.692 1.00 67.25 123 ASN A O 1
ATOM 975 N N . GLY A 1 124 ? 14.443 8.895 9.576 1.00 64.81 124 GLY A N 1
ATOM 976 C CA . GLY A 1 124 ? 13.238 9.364 10.272 1.00 64.81 124 GLY A CA 1
ATOM 977 C C . GLY A 1 124 ? 11.926 8.684 9.858 1.00 64.81 124 GLY A C 1
ATOM 978 O O . GLY A 1 124 ? 10.873 9.035 10.384 1.00 64.81 124 GLY A O 1
ATOM 979 N N . TYR A 1 125 ? 11.971 7.706 8.946 1.00 69.56 125 TYR A N 1
ATOM 980 C CA . TYR A 1 125 ? 10.796 6.953 8.489 1.00 69.56 125 TYR A CA 1
ATOM 981 C C . TYR A 1 125 ? 10.822 5.504 8.982 1.00 69.56 125 TYR A C 1
ATOM 983 O O . TYR A 1 125 ? 11.816 4.830 8.723 1.00 69.56 125 TYR A O 1
ATOM 991 N N . PRO A 1 126 ? 9.766 4.985 9.634 1.00 73.50 126 PRO A N 1
ATOM 992 C CA . PRO A 1 126 ? 9.760 3.606 10.110 1.00 73.50 126 PRO A CA 1
ATOM 993 C C . PRO A 1 126 ? 9.929 2.586 8.976 1.00 73.50 126 PRO A C 1
ATOM 995 O O . PRO A 1 126 ? 9.339 2.713 7.901 1.00 73.50 126 PRO A O 1
ATOM 998 N N . ILE A 1 127 ? 10.716 1.545 9.228 1.00 80.00 127 ILE A N 1
ATOM 999 C CA . ILE A 1 127 ? 10.723 0.317 8.438 1.00 80.00 127 ILE A CA 1
ATOM 1000 C C . ILE A 1 127 ? 9.616 -0.559 9.013 1.00 80.00 127 ILE A C 1
ATOM 1002 O O . ILE A 1 127 ? 9.811 -1.190 10.044 1.00 80.00 127 ILE A O 1
ATOM 1006 N N . TYR A 1 128 ? 8.452 -0.551 8.370 1.00 79.69 128 TYR A N 1
ATOM 1007 C CA . TYR A 1 128 ? 7.281 -1.287 8.846 1.00 79.69 128 TYR A CA 1
ATOM 1008 C C . TYR A 1 128 ? 7.468 -2.807 8.810 1.00 79.69 128 TYR A C 1
ATOM 1010 O O . TYR A 1 128 ? 8.076 -3.340 7.875 1.00 79.69 128 TYR A O 1
ATOM 1018 N N . CYS A 1 129 ? 6.857 -3.480 9.785 1.00 83.06 129 CYS A N 1
ATOM 1019 C CA . CYS A 1 129 ? 6.667 -4.924 9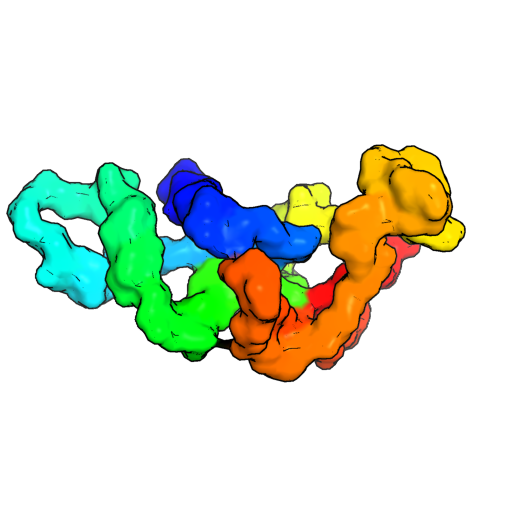.823 1.00 83.06 129 CYS A CA 1
ATOM 1020 C C . CYS A 1 129 ? 6.052 -5.443 8.505 1.00 83.06 129 CYS A C 1
ATOM 1022 O O . CYS A 1 129 ? 5.005 -4.975 8.059 1.00 83.06 129 CYS A O 1
ATOM 1024 N N . ARG A 1 130 ? 6.722 -6.417 7.882 1.00 87.69 130 ARG A N 1
ATOM 1025 C CA . ARG A 1 130 ? 6.336 -7.159 6.673 1.00 87.69 130 ARG A CA 1
ATOM 1026 C C . ARG A 1 130 ? 6.650 -8.628 6.890 1.00 87.69 130 ARG A C 1
ATOM 1028 O O . ARG A 1 130 ? 7.740 -9.081 6.536 1.00 87.69 130 ARG A O 1
ATOM 1035 N N . ARG A 1 131 ? 5.724 -9.387 7.458 1.00 87.12 131 ARG A N 1
ATOM 1036 C CA . ARG A 1 131 ? 5.949 -10.819 7.672 1.00 87.12 131 ARG A CA 1
ATOM 1037 C C . ARG A 1 131 ? 5.852 -11.591 6.365 1.00 87.12 131 ARG A C 1
ATOM 1039 O O . ARG A 1 131 ? 5.076 -11.239 5.473 1.00 87.12 131 ARG A O 1
ATOM 1046 N N . ALA A 1 132 ? 6.641 -12.652 6.259 1.00 90.00 132 ALA A N 1
ATOM 1047 C CA . ALA A 1 132 ? 6.498 -13.607 5.174 1.00 90.00 132 ALA A CA 1
ATOM 1048 C C . ALA A 1 132 ? 5.222 -14.427 5.405 1.00 90.00 132 ALA A C 1
ATOM 1050 O O . ALA A 1 132 ? 5.113 -15.157 6.388 1.00 90.00 132 ALA A O 1
ATOM 1051 N N . THR A 1 133 ? 4.259 -14.289 4.501 1.00 86.38 133 THR A N 1
ATOM 1052 C CA . THR A 1 133 ? 3.031 -15.089 4.468 1.00 86.38 133 THR A CA 1
ATOM 1053 C C . THR A 1 133 ? 2.942 -15.824 3.140 1.00 86.38 133 THR A C 1
ATOM 1055 O O . THR A 1 133 ? 3.679 -15.514 2.199 1.00 86.38 133 THR A O 1
ATOM 1058 N N . GLU A 1 134 ? 2.017 -16.777 3.045 1.00 88.19 134 GLU A N 1
ATOM 1059 C CA . GLU A 1 134 ? 1.729 -17.432 1.773 1.00 88.19 134 GLU A CA 1
ATOM 1060 C C . GLU A 1 134 ? 1.318 -16.393 0.714 1.00 88.19 134 GLU A C 1
ATOM 1062 O O . GLU A 1 134 ? 0.470 -15.535 0.993 1.00 88.19 134 GLU A O 1
ATOM 1067 N N . PRO A 1 135 ? 1.916 -16.431 -0.492 1.00 87.25 135 PRO A N 1
ATOM 1068 C CA . PRO A 1 135 ? 1.539 -15.532 -1.568 1.00 87.25 135 PRO A CA 1
ATOM 1069 C C . PRO A 1 135 ? 0.082 -15.726 -1.988 1.00 87.25 135 PRO A C 1
ATOM 1071 O O . PRO A 1 135 ? -0.415 -16.848 -2.094 1.00 87.25 135 PRO A O 1
ATOM 1074 N N . VAL A 1 136 ? -0.587 -14.627 -2.322 1.00 86.12 136 VAL A N 1
ATOM 1075 C CA . VAL A 1 136 ? -1.972 -14.637 -2.793 1.00 86.12 136 VAL A CA 1
ATOM 1076 C C . VAL A 1 136 ? -2.019 -14.415 -4.303 1.00 86.12 136 VAL A C 1
ATOM 1078 O O . VAL A 1 136 ? -1.267 -13.614 -4.861 1.00 86.12 136 VAL A O 1
ATOM 1081 N N . GLN A 1 137 ? -2.918 -15.124 -4.987 1.00 87.06 137 GLN A N 1
ATOM 1082 C CA . GLN A 1 137 ? -3.148 -14.943 -6.420 1.00 87.06 137 GLN A CA 1
ATOM 1083 C C . GLN A 1 137 ? -4.069 -13.746 -6.675 1.00 87.06 137 GLN A C 1
ATOM 1085 O O . GLN A 1 137 ? -5.218 -13.725 -6.235 1.00 87.06 137 GLN A O 1
ATOM 1090 N N . VAL A 1 138 ? -3.581 -12.766 -7.437 1.00 81.19 138 VAL A N 1
ATOM 1091 C CA . VAL A 1 138 ? -4.348 -11.595 -7.881 1.00 81.19 138 VAL A CA 1
ATOM 1092 C C . VAL A 1 138 ? -4.277 -11.502 -9.402 1.00 81.19 138 VAL A C 1
ATOM 1094 O O . VAL A 1 138 ? -3.301 -11.037 -9.998 1.00 81.19 138 VAL A O 1
ATOM 1097 N N . GLY A 1 139 ? -5.338 -11.974 -10.058 1.00 83.69 139 GLY A N 1
ATOM 1098 C CA . GLY A 1 139 ? -5.375 -12.099 -11.512 1.00 83.69 139 GLY A CA 1
ATOM 1099 C C . GLY A 1 139 ? -4.337 -13.110 -12.002 1.00 83.69 139 GLY A C 1
ATOM 1100 O O . GLY A 1 139 ? -4.444 -14.292 -11.705 1.00 83.69 139 GLY A O 1
ATOM 1101 N N . LYS A 1 140 ? -3.339 -12.642 -12.760 1.00 85.75 140 LYS A N 1
ATOM 1102 C CA . LYS A 1 140 ? -2.235 -13.474 -13.280 1.00 85.75 140 LYS A CA 1
ATOM 1103 C C . LYS A 1 140 ? -0.944 -13.382 -12.458 1.00 85.75 140 LYS A C 1
ATOM 1105 O O . LYS A 1 140 ? 0.080 -13.908 -12.886 1.00 85.75 140 LYS A O 1
ATOM 1110 N N . TYR A 1 141 ? -0.963 -12.638 -11.355 1.00 84.06 141 TYR A N 1
ATOM 1111 C CA . TYR A 1 141 ? 0.219 -12.360 -10.550 1.00 84.06 141 TYR A CA 1
ATOM 1112 C C . TYR A 1 141 ? 0.095 -13.021 -9.179 1.00 84.06 141 TYR A C 1
ATOM 1114 O O . TYR A 1 141 ? -0.960 -12.964 -8.550 1.00 84.06 141 TYR A O 1
ATOM 1122 N N . SER A 1 142 ? 1.202 -13.596 -8.715 1.00 87.56 142 SER A N 1
ATOM 1123 C CA . SER A 1 142 ? 1.375 -14.040 -7.334 1.00 87.56 142 SER A CA 1
ATOM 1124 C C . SER A 1 142 ? 2.000 -12.894 -6.548 1.00 87.56 142 SER A C 1
ATOM 1126 O O . SER A 1 142 ? 3.087 -12.446 -6.916 1.00 87.56 142 SER A O 1
ATOM 1128 N N . ILE A 1 143 ? 1.323 -12.411 -5.509 1.00 85.81 143 ILE A N 1
ATOM 1129 C CA . ILE A 1 143 ? 1.791 -11.287 -4.689 1.00 85.81 143 ILE A CA 1
ATOM 1130 C C . ILE A 1 143 ? 1.995 -11.718 -3.238 1.00 85.81 143 ILE A C 1
ATOM 1132 O O . ILE A 1 143 ? 1.285 -12.587 -2.743 1.00 85.81 143 ILE A O 1
ATOM 1136 N N . ASP A 1 144 ? 2.950 -11.099 -2.559 1.00 88.50 144 ASP A N 1
ATOM 1137 C CA . ASP A 1 144 ? 3.185 -11.249 -1.124 1.00 88.50 144 ASP A CA 1
ATOM 1138 C C . ASP A 1 144 ? 3.350 -9.860 -0.479 1.00 88.50 144 ASP A C 1
ATOM 1140 O O . ASP A 1 144 ? 3.028 -8.844 -1.098 1.00 88.50 144 ASP A O 1
ATOM 1144 N N . ASN A 1 145 ? 3.811 -9.799 0.771 1.00 85.88 145 ASN A N 1
ATOM 1145 C CA . ASN A 1 145 ? 3.928 -8.544 1.527 1.00 85.88 145 ASN A CA 1
ATOM 1146 C C . ASN A 1 145 ? 5.151 -7.672 1.140 1.00 85.88 145 ASN A C 1
ATOM 1148 O O . ASN A 1 145 ? 5.432 -6.674 1.822 1.00 85.88 145 ASN A O 1
ATOM 1152 N N . ARG A 1 146 ? 5.899 -8.036 0.085 1.00 85.31 146 ARG A N 1
ATOM 1153 C CA . ARG A 1 146 ? 7.103 -7.320 -0.372 1.00 85.31 146 ARG A CA 1
ATOM 1154 C C . ARG A 1 146 ? 6.828 -6.211 -1.379 1.00 85.31 146 ARG A C 1
ATOM 1156 O O . ARG A 1 146 ? 5.891 -6.294 -2.195 1.00 85.31 146 ARG A O 1
#

Radius of gyration: 16.84 Å; chains: 1; bounding box: 36×37×45 Å

Organism: Araneus ventricosus (NCBI:txid182803)

Secondary structure (DSSP, 8-state):
-HHHHHHHHHHHHHH---SS--B----TT-HHHHTT--SS--GGG-HHHHHHHS-SSHHHHHHHB--SPPPTTT-HHHHHHHHHHTSPPS-TTS-TTSTTEETTEETT-SSPPPBSS-B--TTSS-B--B-----EEETTEEE---

Sequence (146 aa):
MQQNYQDAMAMVRKFGKPDLFLTFTCNPSWSEILNSMEGVQCPEDRPDIIIHKANRTKDDLDKFVSAELPDPCTDLRLFQIVTKCMVHGPCGTININSPCMRDGQCCKSFPKQFKDDTEENVNGYPIYCRRATEPVQVGKYSIDNR